Protein AF-A0A8B9Y8M2-F1 (afdb_monomer)

Foldseek 3Di:
DEAEEAADDDPVVVVCCVVVPPPYDYAEHEDLDPVRVVVCCVVCVPHHYDNDHPVPQDPVNVVVSVHDYYDYDDDPDDPDDDD

Sequence (83 aa):
INFSFHLKTYQNISFIITESCIPAQVVAAVDVNTVANEVYKYNFPHTQLLAKTIEGITLEEFDRLSFNMILMSPPCQPFTRYV

Radius of gyration: 13.67 Å; Cα contacts (8 Å, |Δi|>4): 109; chains: 1; bounding box: 27×30×40 Å

pLDDT: mean 73.35, std 12.94, range [34.81, 86.62]

InterPro domains:
  IPR001525 C-5 cytosine methyltransferase [PF00145] (24-79)
  IPR029063 S-adenosyl-L-methionine-dependent methyltransferase superfamily [G3DSA:3.40.50.150] (10-82)
  IPR029063 S-adenosyl-L-methionine-dependent methyltransferase superfamily [SSF53335] (22-81)
  IPR050750 Cytosine-specific C5-methyltransferase [PTHR46098] (17-81)

Secondary structure (DSSP, 8-state):
---EEEESS-THHHHHHHHTT----EEEEE-S-HHHHHHHHHH-TTSEEE-S-GGG--HHHHHHT--S-EEE------S----

Nearest PDB structures (foldseek):
  1g55-assembly1_A  TM=9.286E-01  e=7.578E-08  Homo sapiens
  4h0n-assembly4_D  TM=8.856E-01  e=2.045E-06  Spodoptera frugiperda
  4iq0-assembly1_C  TM=6.878E-01  e=8.550E-02  Streptococcus pneumoniae
  2p2s-assembly1_B  TM=6.910E-01  e=8.550E-02  Pectobacterium atrosepticum SCRI1043
  3u3x-assembly3_M-2  TM=6.554E-01  e=2.942E-01  Sinorhizobium meliloti 1021

Solvent-accessible surface area (backbon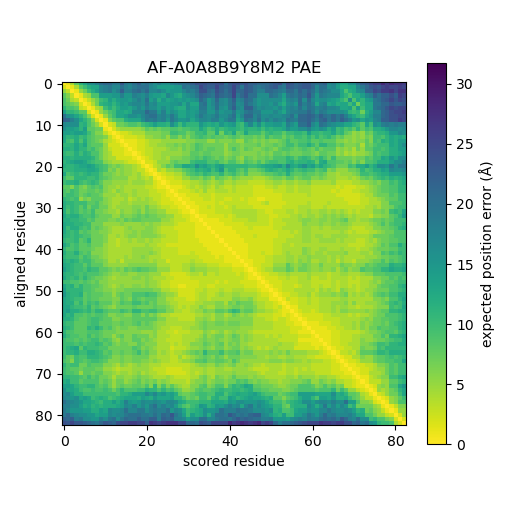e atoms only — not comparable to full-atom values): 5117 Å² total; per-residue (Å²): 100,72,34,28,35,38,41,39,74,67,72,58,60,66,48,47,46,64,75,65,73,52,68,59,43,69,58,34,37,35,40,70,50,64,69,59,49,53,58,46,38,74,77,40,72,88,46,43,74,41,81,38,55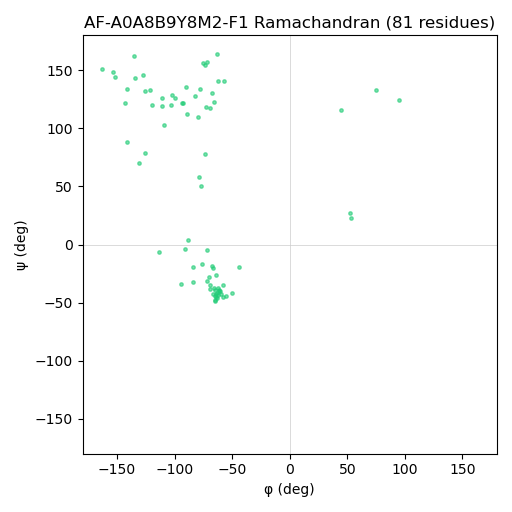,79,89,72,57,50,71,67,62,55,59,73,63,67,57,80,39,77,50,69,51,78,77,93,69,75,90,72,79,88,128

Organism: Bos mutus grunniens (NCBI:txid30521)

Structure (mmCIF, N/CA/C/O backbone):
data_AF-A0A8B9Y8M2-F1
#
_entry.id   AF-A0A8B9Y8M2-F1
#
loop_
_atom_site.group_PDB
_atom_site.id
_atom_site.type_symbol
_atom_site.label_atom_id
_atom_site.label_alt_id
_atom_site.label_comp_id
_atom_site.label_asym_id
_atom_site.label_entity_id
_atom_site.label_seq_id
_atom_site.pdbx_PDB_ins_code
_atom_site.Cartn_x
_atom_site.Cartn_y
_atom_site.Cartn_z
_atom_site.occupancy
_atom_site.B_iso_or_equiv
_atom_site.auth_seq_id
_atom_site.auth_comp_id
_atom_site.auth_asym_id
_atom_site.auth_atom_id
_atom_site.pdbx_PDB_model_num
ATOM 1 N N . ILE A 1 1 ? -1.323 -17.665 -7.156 1.00 34.81 1 ILE A N 1
ATOM 2 C CA . ILE A 1 1 ? -1.863 -17.315 -5.823 1.00 34.81 1 ILE A CA 1
ATOM 3 C C . ILE A 1 1 ? -1.853 -15.801 -5.823 1.00 34.81 1 ILE A C 1
ATOM 5 O O . ILE A 1 1 ? -0.778 -15.232 -5.784 1.00 34.81 1 ILE A O 1
ATOM 9 N N . ASN A 1 2 ? -2.992 -15.151 -6.065 1.00 36.84 2 ASN A N 1
ATOM 10 C CA . ASN A 1 2 ? -3.004 -13.687 -6.192 1.00 36.84 2 ASN A CA 1
ATOM 11 C C . ASN A 1 2 ? -2.573 -13.041 -4.873 1.00 36.84 2 ASN A C 1
ATOM 13 O O . ASN A 1 2 ? -2.642 -13.716 -3.865 1.00 36.84 2 ASN A O 1
ATOM 17 N N . PHE A 1 3 ? -2.219 -11.760 -4.879 1.00 50.47 3 PHE A N 1
ATOM 18 C CA . PHE A 1 3 ? -2.150 -10.879 -3.708 1.00 50.47 3 PHE A CA 1
ATOM 19 C C . PHE A 1 3 ? -0.814 -10.686 -2.978 1.00 50.47 3 PHE A C 1
ATOM 21 O O . PHE A 1 3 ? -0.210 -11.590 -2.414 1.00 50.47 3 PHE A O 1
ATOM 28 N N . SER A 1 4 ? -0.450 -9.408 -2.890 1.00 41.72 4 SER A N 1
ATOM 29 C CA . SER A 1 4 ? 0.459 -8.840 -1.908 1.00 41.72 4 SER A CA 1
ATOM 30 C C . SER A 1 4 ? -0.047 -7.448 -1.524 1.00 41.72 4 SER A C 1
ATOM 32 O O . SER A 1 4 ? -0.199 -6.576 -2.385 1.00 41.72 4 SER A O 1
ATOM 34 N N . PHE A 1 5 ? -0.310 -7.241 -0.236 1.00 45.47 5 PHE A N 1
ATOM 35 C CA . PHE A 1 5 ? -0.531 -5.933 0.376 1.00 45.47 5 PHE A CA 1
ATOM 36 C C . PHE A 1 5 ? 0.803 -5.429 0.929 1.00 45.47 5 PHE A C 1
ATOM 38 O O . PHE A 1 5 ? 1.457 -6.123 1.707 1.00 45.47 5 PHE A O 1
ATOM 45 N N . HIS A 1 6 ? 1.246 -4.267 0.458 1.00 50.19 6 HIS A N 1
ATOM 46 C CA . HIS A 1 6 ? 2.562 -3.700 0.736 1.00 50.19 6 HIS A CA 1
ATOM 47 C C . HIS A 1 6 ? 2.456 -2.611 1.791 1.00 50.19 6 HIS A C 1
ATOM 49 O O . HIS A 1 6 ? 1.682 -1.671 1.630 1.00 50.19 6 HIS A O 1
ATOM 55 N N . LEU A 1 7 ? 3.267 -2.693 2.837 1.00 48.09 7 LEU A N 1
ATOM 56 C CA . LEU A 1 7 ? 3.117 -1.804 3.975 1.00 48.09 7 LEU A CA 1
ATOM 57 C C . LEU A 1 7 ? 4.498 -1.396 4.497 1.00 48.09 7 LEU A C 1
ATOM 59 O O . LEU A 1 7 ? 5.030 -2.087 5.358 1.00 48.09 7 LEU A O 1
ATOM 63 N N . LYS A 1 8 ? 5.061 -0.306 3.930 1.00 43.78 8 LYS A N 1
ATOM 64 C CA . LYS A 1 8 ? 6.373 0.330 4.234 1.00 43.78 8 LYS A CA 1
ATOM 65 C C . LYS A 1 8 ? 7.529 -0.668 4.392 1.00 43.78 8 LYS A C 1
ATOM 67 O O . LYS A 1 8 ? 7.543 -1.429 5.336 1.00 43.78 8 LYS A O 1
ATOM 72 N N . THR A 1 9 ? 8.586 -0.741 3.595 1.00 40.28 9 THR A N 1
ATOM 73 C CA . THR A 1 9 ? 9.424 0.293 3.004 1.00 40.28 9 THR A CA 1
ATOM 74 C C . THR A 1 9 ? 10.213 -0.337 1.852 1.00 40.28 9 THR A C 1
ATOM 76 O O . THR A 1 9 ? 10.557 -1.518 1.879 1.00 40.28 9 THR A O 1
ATOM 79 N N . TYR A 1 10 ? 10.532 0.503 0.871 1.00 50.16 10 TYR A N 1
ATOM 80 C CA . TYR A 1 10 ? 11.417 0.257 -0.264 1.00 50.16 10 TYR A CA 1
ATOM 81 C C . TYR A 1 10 ? 10.852 -0.633 -1.374 1.00 50.16 10 TYR A C 1
ATOM 83 O O . TYR A 1 10 ? 10.338 -1.730 -1.169 1.00 50.16 10 TYR A O 1
ATOM 91 N N . GLN A 1 11 ? 11.040 -0.144 -2.599 1.00 52.53 11 GLN A N 1
ATOM 92 C CA . GLN A 1 11 ? 10.780 -0.821 -3.872 1.00 52.53 11 GLN A CA 1
ATOM 93 C C . GLN A 1 11 ? 11.272 -2.279 -3.924 1.00 52.53 11 GLN A C 1
ATOM 95 O O . GLN A 1 11 ? 10.782 -3.065 -4.729 1.00 52.53 11 GLN A O 1
ATOM 100 N N . ASN A 1 12 ? 12.194 -2.643 -3.029 1.00 61.84 12 ASN A N 1
ATOM 101 C CA . ASN A 1 12 ? 12.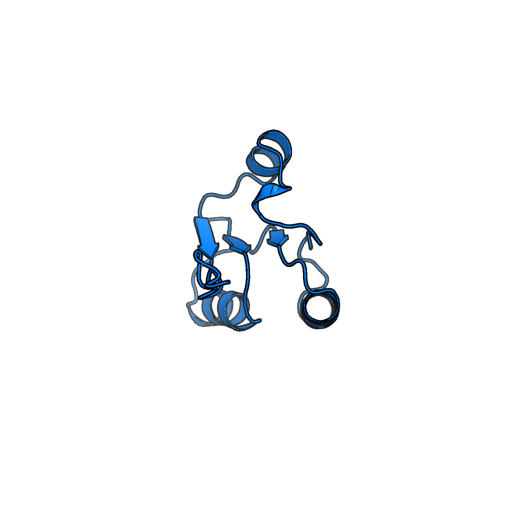740 -3.975 -2.840 1.00 61.84 12 ASN A CA 1
ATOM 102 C C . ASN A 1 12 ? 11.685 -5.073 -2.716 1.00 61.84 12 ASN A C 1
ATOM 104 O O . ASN A 1 12 ? 11.882 -6.110 -3.318 1.00 61.84 12 ASN A O 1
ATOM 108 N N . ILE A 1 13 ? 10.572 -4.900 -1.994 1.00 66.25 13 ILE A N 1
ATOM 109 C CA . ILE A 1 13 ? 9.612 -6.016 -1.850 1.00 66.25 13 ILE A CA 1
ATOM 110 C C . ILE A 1 13 ? 8.900 -6.304 -3.190 1.00 66.25 13 ILE A C 1
ATOM 112 O O . ILE A 1 13 ? 8.742 -7.464 -3.560 1.00 66.25 13 ILE A O 1
ATOM 116 N N . SER A 1 14 ? 8.562 -5.277 -3.980 1.00 67.19 14 SER A N 1
ATOM 117 C CA . SER A 1 14 ? 7.978 -5.474 -5.318 1.00 67.19 14 SER A CA 1
ATOM 118 C C . SER A 1 14 ? 9.001 -6.064 -6.291 1.00 67.19 14 SER A C 1
ATOM 120 O O . SER A 1 14 ? 8.663 -6.907 -7.121 1.00 67.19 14 SER A O 1
ATOM 122 N N . PHE A 1 15 ? 10.267 -5.674 -6.135 1.00 69.94 15 PHE A N 1
ATOM 123 C CA . PHE A 1 15 ? 11.385 -6.261 -6.863 1.00 69.94 15 PHE A CA 1
ATOM 124 C C . PHE A 1 15 ? 11.597 -7.738 -6.489 1.00 69.94 15 PHE A C 1
ATOM 126 O O . PHE A 1 15 ? 11.629 -8.586 -7.369 1.00 69.94 15 PHE A O 1
ATOM 133 N N . ILE A 1 16 ? 11.619 -8.078 -5.197 1.00 70.25 16 ILE A N 1
ATOM 134 C CA . ILE A 1 16 ? 11.767 -9.448 -4.687 1.00 70.25 16 ILE A CA 1
ATOM 135 C C . ILE A 1 16 ? 10.651 -10.340 -5.223 1.00 70.25 16 ILE A C 1
ATOM 137 O O . ILE A 1 16 ? 10.943 -11.437 -5.679 1.00 70.25 16 ILE A O 1
ATOM 141 N N . ILE A 1 17 ? 9.391 -9.893 -5.209 1.00 72.44 17 ILE A N 1
ATOM 142 C CA . ILE A 1 17 ? 8.277 -10.686 -5.755 1.00 72.44 17 ILE A CA 1
ATOM 143 C C . ILE A 1 17 ? 8.501 -10.992 -7.241 1.00 72.44 17 ILE A C 1
ATOM 145 O O . ILE A 1 17 ? 8.302 -12.129 -7.666 1.00 72.44 17 ILE A O 1
ATOM 149 N N . THR A 1 18 ? 8.957 -9.996 -8.003 1.00 71.69 18 THR A N 1
ATOM 150 C CA . THR A 1 18 ? 9.257 -10.139 -9.435 1.00 71.69 18 THR A CA 1
ATOM 151 C C . THR A 1 18 ? 10.406 -11.127 -9.666 1.00 71.69 18 THR A C 1
ATOM 153 O O . THR A 1 18 ? 10.284 -12.026 -10.494 1.00 71.69 18 THR A O 1
ATOM 156 N N . GLU A 1 19 ? 11.485 -11.024 -8.887 1.00 76.50 19 GLU A N 1
ATOM 157 C CA . GLU A 1 19 ? 12.665 -11.897 -8.982 1.00 76.50 19 GLU A CA 1
ATOM 158 C C . GLU A 1 19 ? 12.404 -13.326 -8.479 1.00 76.50 19 GLU A C 1
ATOM 160 O O . GLU A 1 19 ? 12.973 -14.291 -8.986 1.00 76.50 19 GLU A O 1
ATOM 165 N N . SER A 1 20 ? 11.512 -13.499 -7.501 1.00 74.62 20 SER A N 1
ATOM 166 C CA . SER A 1 20 ? 11.252 -14.798 -6.861 1.00 74.62 20 SER A CA 1
ATOM 167 C C . SER A 1 20 ? 10.492 -15.783 -7.758 1.00 74.62 20 SER A C 1
ATOM 169 O O . SER A 1 20 ? 10.257 -16.916 -7.339 1.00 74.62 20 SER A O 1
ATOM 171 N N . CYS A 1 21 ? 10.065 -15.373 -8.961 1.00 72.56 21 CYS A N 1
ATOM 172 C CA . CYS A 1 21 ? 9.214 -16.160 -9.868 1.00 72.56 21 CYS A CA 1
ATOM 173 C C . CYS A 1 21 ? 7.922 -16.682 -9.208 1.00 72.56 21 CYS A C 1
ATOM 175 O O . CYS A 1 21 ? 7.322 -17.661 -9.660 1.00 72.56 21 CYS A O 1
ATOM 177 N N . ILE A 1 22 ? 7.472 -16.032 -8.132 1.00 73.19 22 ILE A N 1
ATOM 178 C CA . ILE A 1 22 ? 6.219 -16.368 -7.465 1.00 73.19 22 ILE A CA 1
ATOM 179 C C . ILE A 1 22 ? 5.101 -15.674 -8.249 1.00 73.19 22 ILE A C 1
ATOM 181 O O . ILE A 1 22 ? 5.178 -14.463 -8.457 1.00 73.19 22 ILE A O 1
ATOM 185 N N . PRO A 1 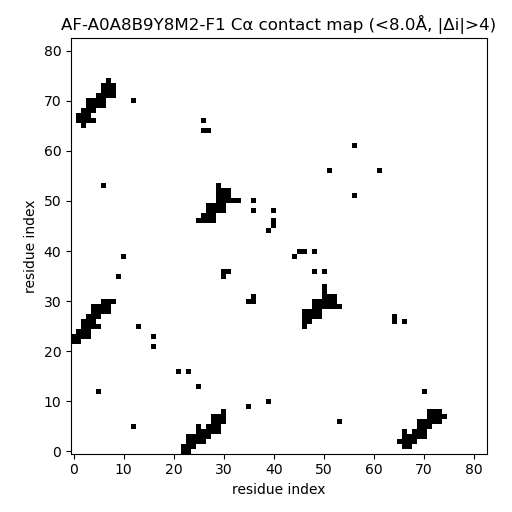23 ? 4.042 -16.390 -8.669 1.00 71.25 23 PRO A N 1
ATOM 186 C CA . PRO A 1 23 ? 2.903 -15.783 -9.345 1.00 71.25 23 PRO A CA 1
ATOM 187 C C . PRO A 1 23 ? 2.062 -15.005 -8.327 1.00 71.25 23 PRO A C 1
ATOM 189 O O . PRO A 1 23 ? 1.029 -15.506 -7.871 1.00 71.25 23 PRO A O 1
ATOM 192 N N . ALA A 1 24 ? 2.542 -13.817 -7.960 1.00 71.81 24 ALA A N 1
ATOM 193 C CA . ALA A 1 24 ? 1.944 -12.886 -7.016 1.00 71.81 24 ALA A CA 1
ATOM 194 C C . ALA A 1 24 ? 1.825 -11.492 -7.646 1.00 71.81 24 ALA A C 1
ATOM 196 O O . ALA A 1 24 ? 2.662 -11.063 -8.438 1.00 71.81 24 ALA A O 1
ATOM 197 N N . GLN A 1 25 ? 0.763 -10.781 -7.279 1.00 75.50 25 GLN A N 1
ATOM 198 C CA . GLN A 1 25 ? 0.457 -9.442 -7.772 1.00 75.50 25 GLN A CA 1
ATOM 199 C C . GLN A 1 25 ? 0.284 -8.504 -6.586 1.00 75.50 25 GLN A C 1
ATOM 201 O O . GLN A 1 25 ? -0.463 -8.810 -5.654 1.00 75.50 25 GLN A O 1
ATOM 206 N N . VAL A 1 26 ? 0.931 -7.343 -6.643 1.00 78.50 26 VAL A N 1
ATOM 207 C CA . VAL A 1 26 ? 0.726 -6.285 -5.653 1.00 78.50 26 VAL A CA 1
ATOM 208 C C . VAL A 1 26 ? -0.638 -5.642 -5.897 1.00 78.50 26 VAL A C 1
ATOM 210 O O . VAL A 1 26 ? -0.877 -5.093 -6.971 1.00 78.50 26 VAL A O 1
ATOM 213 N N . VAL A 1 27 ? -1.538 -5.730 -4.915 1.00 82.00 27 VAL A N 1
ATOM 214 C CA . VAL A 1 27 ? -2.904 -5.183 -5.036 1.00 82.00 27 VAL A CA 1
ATOM 215 C C . VAL A 1 27 ? -3.030 -3.786 -4.461 1.00 82.00 27 VAL A C 1
ATOM 217 O O . VAL A 1 27 ? -3.758 -2.967 -5.009 1.00 82.00 27 VAL A O 1
ATOM 220 N N . ALA A 1 28 ? -2.285 -3.492 -3.400 1.00 82.38 28 ALA A N 1
ATOM 221 C CA . ALA A 1 28 ? -2.167 -2.147 -2.875 1.00 82.38 28 ALA A CA 1
ATOM 222 C C . ALA A 1 28 ? -0.838 -1.965 -2.146 1.00 82.38 28 ALA A C 1
ATOM 224 O O . ALA A 1 28 ? -0.307 -2.901 -1.542 1.00 82.38 28 ALA A O 1
ATOM 225 N N . ALA A 1 29 ? -0.327 -0.741 -2.202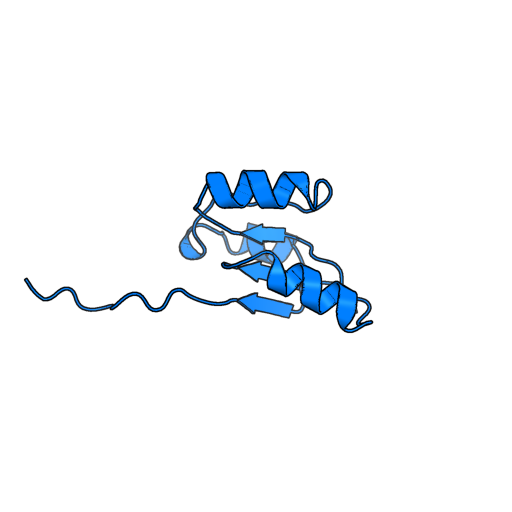 1.00 83.06 29 ALA A N 1
ATOM 226 C CA . ALA A 1 29 ? 0.850 -0.287 -1.485 1.00 83.06 29 ALA A CA 1
ATOM 227 C C . ALA A 1 29 ? 0.475 0.890 -0.579 1.00 83.06 29 ALA A C 1
ATOM 229 O O . ALA A 1 29 ? -0.206 1.819 -1.009 1.00 83.06 29 ALA A O 1
ATOM 230 N N . VAL A 1 30 ? 0.910 0.839 0.677 1.00 82.69 30 VAL A N 1
ATOM 231 C CA . VAL A 1 30 ? 0.581 1.807 1.726 1.00 82.69 30 VAL A CA 1
ATOM 232 C C . VAL A 1 30 ? 1.858 2.466 2.228 1.00 82.69 30 VAL A C 1
ATOM 234 O O . VAL A 1 30 ? 2.743 1.796 2.774 1.00 82.69 30 VAL A O 1
ATOM 237 N N . ASP A 1 31 ? 1.933 3.788 2.093 1.00 82.56 31 ASP A N 1
ATOM 238 C CA . ASP A 1 31 ? 2.981 4.603 2.702 1.00 82.56 31 ASP A CA 1
ATOM 239 C C . ASP A 1 31 ? 2.470 6.026 2.970 1.00 82.56 31 ASP A C 1
ATOM 241 O O . ASP A 1 31 ? 1.719 6.604 2.187 1.00 82.56 31 ASP A O 1
ATOM 245 N N . VAL A 1 32 ? 2.914 6.621 4.076 1.00 82.62 32 VAL A N 1
ATOM 246 C CA . VAL A 1 32 ? 2.618 8.021 4.425 1.00 82.62 32 VAL A CA 1
ATOM 247 C C . VAL A 1 32 ? 3.582 8.996 3.748 1.00 82.62 32 VAL A C 1
ATOM 249 O O . VAL A 1 32 ? 3.311 10.191 3.690 1.00 82.62 32 VAL A O 1
ATOM 252 N N . ASN A 1 33 ? 4.741 8.514 3.294 1.00 83.00 33 ASN A N 1
ATOM 253 C CA . ASN A 1 33 ? 5.770 9.335 2.683 1.00 83.00 33 ASN A CA 1
ATOM 254 C C . ASN A 1 33 ? 5.400 9.622 1.224 1.00 83.00 33 ASN A C 1
ATOM 256 O O . ASN A 1 33 ? 5.465 8.751 0.358 1.00 83.00 33 ASN A O 1
ATOM 260 N N . THR A 1 34 ? 5.046 10.874 0.947 1.00 83.19 34 THR A N 1
ATOM 261 C CA . THR A 1 34 ? 4.664 11.342 -0.390 1.00 83.19 34 THR A CA 1
ATOM 262 C C . THR A 1 34 ? 5.792 11.204 -1.409 1.00 83.19 34 THR A C 1
ATOM 264 O O . THR A 1 34 ? 5.532 10.802 -2.538 1.00 83.19 34 THR A O 1
ATOM 267 N N . VAL A 1 35 ? 7.047 11.442 -1.015 1.00 85.06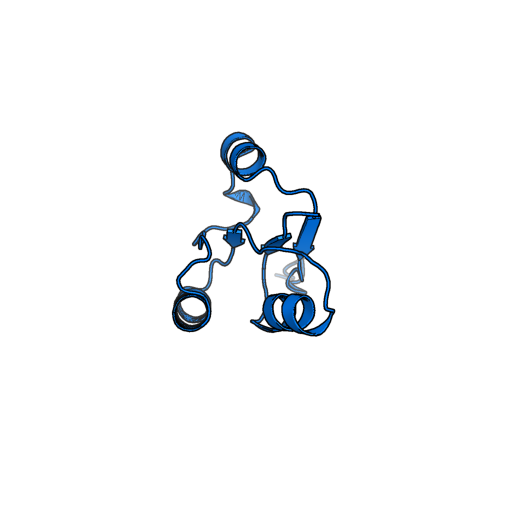 35 VAL A N 1
ATOM 268 C CA . VAL A 1 35 ? 8.213 11.271 -1.899 1.00 85.06 35 VAL A CA 1
ATOM 269 C C . VAL A 1 35 ? 8.370 9.805 -2.303 1.00 85.06 35 VAL A C 1
ATOM 271 O O . VAL A 1 35 ? 8.594 9.505 -3.473 1.00 85.06 35 VAL A O 1
ATOM 274 N N . ALA A 1 36 ? 8.202 8.880 -1.354 1.00 80.38 36 ALA A N 1
ATOM 275 C CA . ALA A 1 36 ? 8.253 7.449 -1.644 1.00 80.38 36 ALA A CA 1
ATOM 276 C C . ALA A 1 36 ? 7.106 7.016 -2.571 1.00 80.38 36 ALA A C 1
ATOM 278 O O . ALA A 1 36 ? 7.332 6.231 -3.491 1.00 80.38 36 ALA A O 1
ATOM 279 N N . ASN A 1 37 ? 5.905 7.566 -2.371 1.00 83.69 37 ASN A N 1
ATOM 280 C CA . ASN A 1 37 ? 4.744 7.285 -3.215 1.00 83.69 37 ASN A CA 1
ATOM 281 C C . ASN A 1 37 ? 4.954 7.738 -4.665 1.00 83.69 37 ASN A C 1
ATOM 283 O O . ASN A 1 37 ? 4.622 6.981 -5.574 1.00 83.69 37 ASN A O 1
ATOM 287 N N . GLU A 1 38 ? 5.539 8.915 -4.902 1.00 86.00 38 GLU A N 1
ATOM 288 C CA . GLU A 1 38 ? 5.847 9.390 -6.261 1.00 86.00 38 GLU A CA 1
ATOM 289 C C . GLU A 1 38 ? 6.856 8.477 -6.971 1.00 86.00 38 GLU A C 1
ATOM 291 O O . GLU A 1 38 ? 6.627 8.048 -8.104 1.00 86.00 38 GLU A O 1
ATOM 296 N N . VAL A 1 39 ? 7.939 8.098 -6.282 1.00 85.81 39 VAL A N 1
ATOM 297 C CA . VAL A 1 39 ? 8.933 7.158 -6.827 1.00 85.81 39 VAL A CA 1
ATOM 298 C C . VAL A 1 39 ? 8.292 5.799 -7.109 1.00 85.81 39 VAL A C 1
ATOM 300 O O . VAL A 1 39 ? 8.517 5.212 -8.168 1.00 85.81 39 VAL A O 1
ATOM 303 N N . TYR A 1 40 ? 7.464 5.292 -6.197 1.00 83.69 40 TYR A N 1
ATOM 304 C CA . TYR A 1 40 ? 6.793 4.010 -6.382 1.00 83.69 40 TYR A CA 1
ATOM 305 C C . TYR A 1 40 ? 5.813 4.052 -7.558 1.00 83.69 40 TYR A C 1
ATOM 307 O O . TYR A 1 40 ? 5.837 3.154 -8.394 1.00 83.69 40 TYR A O 1
ATOM 315 N N . LYS A 1 41 ? 5.010 5.114 -7.676 1.00 84.81 41 LYS A N 1
ATOM 316 C CA . LYS A 1 41 ? 4.052 5.315 -8.772 1.00 84.81 41 LYS A CA 1
ATOM 317 C C . LYS A 1 41 ? 4.734 5.398 -10.131 1.00 84.81 41 LYS A C 1
ATOM 319 O O . LYS A 1 41 ? 4.211 4.860 -11.101 1.00 84.81 41 LYS A O 1
ATOM 324 N N . TYR A 1 42 ? 5.895 6.050 -10.200 1.00 85.62 42 TYR A N 1
ATOM 325 C CA . TYR A 1 42 ? 6.686 6.124 -11.426 1.00 85.62 42 TYR A CA 1
ATOM 326 C C . TYR A 1 42 ? 7.121 4.733 -11.914 1.00 85.62 42 TYR A C 1
ATOM 328 O O . TYR A 1 42 ? 7.066 4.453 -13.107 1.00 85.62 42 TYR A O 1
ATOM 336 N N . ASN A 1 43 ? 7.508 3.845 -10.992 1.00 83.38 43 ASN A N 1
ATOM 337 C CA . ASN A 1 43 ? 7.958 2.490 -11.324 1.00 83.38 43 ASN A CA 1
ATOM 338 C C . ASN A 1 43 ? 6.799 1.491 -11.495 1.00 83.38 43 ASN A C 1
ATOM 340 O O . ASN A 1 43 ? 6.889 0.572 -12.303 1.00 83.38 43 ASN A O 1
ATOM 344 N N . PHE A 1 44 ? 5.705 1.674 -10.752 1.00 83.56 44 PHE A N 1
ATOM 345 C CA . PHE A 1 44 ? 4.544 0.785 -10.718 1.00 83.56 44 PHE A CA 1
ATOM 346 C C . PHE A 1 44 ? 3.237 1.583 -10.885 1.00 83.56 44 PHE A C 1
ATOM 348 O O . PHE A 1 44 ? 2.448 1.697 -9.942 1.00 83.56 44 PHE A O 1
ATOM 355 N N . PRO A 1 45 ? 2.963 2.132 -12.085 1.00 83.19 45 PRO A N 1
ATOM 356 C CA . PRO A 1 45 ? 1.813 3.012 -12.312 1.00 83.19 45 PRO A CA 1
ATOM 357 C C . PRO A 1 45 ? 0.458 2.298 -12.197 1.00 83.19 45 PRO A C 1
ATOM 359 O O . PRO A 1 45 ? -0.568 2.949 -12.017 1.00 83.19 45 PRO A O 1
ATOM 362 N N . HIS A 1 46 ? 0.447 0.967 -12.298 1.00 82.06 46 HIS A N 1
ATOM 363 C CA . HIS A 1 46 ? -0.759 0.139 -12.233 1.00 82.06 46 HIS A CA 1
ATOM 364 C C . HIS A 1 46 ? -1.106 -0.342 -10.815 1.00 82.06 46 HIS A C 1
ATOM 366 O O . HIS A 1 46 ? -2.142 -0.978 -10.630 1.00 82.06 46 HIS A O 1
ATOM 372 N N . THR A 1 47 ? -0.267 -0.049 -9.818 1.00 82.19 47 THR A N 1
ATOM 373 C CA . THR A 1 47 ? -0.496 -0.463 -8.429 1.00 82.19 47 THR A CA 1
ATOM 374 C C . THR A 1 47 ? -1.297 0.596 -7.678 1.00 82.19 47 THR A C 1
ATOM 376 O O . THR A 1 47 ? -0.995 1.788 -7.745 1.00 82.19 47 THR A O 1
ATOM 379 N N . GLN A 1 48 ? -2.303 0.170 -6.913 1.00 84.25 48 GLN A N 1
ATOM 380 C CA . GLN A 1 48 ? -3.079 1.077 -6.073 1.00 84.25 48 GLN A CA 1
ATOM 381 C C . GLN A 1 48 ? -2.221 1.596 -4.910 1.00 84.25 48 GLN A C 1
ATOM 383 O O . GLN A 1 48 ? -1.789 0.827 -4.055 1.00 84.25 48 GLN A O 1
ATOM 388 N N . LEU A 1 49 ? -1.988 2.908 -4.861 1.00 84.88 49 LEU A N 1
ATOM 389 C CA . LEU A 1 49 ? -1.246 3.562 -3.783 1.00 84.88 49 LEU A CA 1
ATOM 390 C C . LEU A 1 49 ? -2.197 4.211 -2.778 1.00 84.88 49 LEU A C 1
ATOM 392 O O . LEU A 1 49 ? -3.042 5.030 -3.139 1.00 84.88 49 LEU A O 1
ATOM 396 N N . LEU A 1 50 ? -2.027 3.864 -1.508 1.00 84.00 50 LEU A N 1
ATOM 397 C CA . LEU A 1 50 ? -2.770 4.406 -0.380 1.00 84.00 50 LEU A CA 1
ATOM 398 C C . LEU A 1 50 ? -1.830 5.291 0.444 1.00 84.00 50 LEU A C 1
ATOM 400 O O . LEU A 1 50 ? -1.005 4.807 1.219 1.00 84.00 50 LEU A O 1
ATOM 404 N N . ALA A 1 51 ? -1.979 6.607 0.285 1.00 84.62 51 ALA A N 1
ATOM 405 C CA . ALA A 1 51 ? -1.222 7.612 1.028 1.00 84.62 51 ALA A CA 1
ATOM 406 C C . ALA A 1 51 ? -1.776 7.805 2.455 1.00 84.62 51 ALA A C 1
ATOM 408 O O . ALA A 1 51 ? -2.233 8.887 2.821 1.00 84.62 51 ALA A O 1
ATOM 409 N N . LYS A 1 52 ? -1.812 6.728 3.243 1.00 82.06 52 LYS A N 1
ATOM 410 C CA . LYS A 1 52 ? -2.395 6.678 4.591 1.00 82.06 52 LYS A CA 1
ATOM 411 C C . LYS A 1 52 ? -1.472 5.927 5.552 1.00 82.06 52 LYS A C 1
ATOM 413 O O . LYS A 1 52 ? -0.583 5.186 5.137 1.00 82.06 52 LYS A O 1
ATOM 418 N N . THR A 1 53 ? -1.677 6.118 6.854 1.00 79.81 53 THR A N 1
ATOM 419 C CA . THR A 1 53 ? -1.105 5.226 7.870 1.00 79.81 53 THR A CA 1
ATOM 420 C C . THR A 1 53 ? -1.825 3.882 7.840 1.00 79.81 53 THR A C 1
ATOM 422 O O . THR A 1 53 ? -2.979 3.792 7.433 1.00 79.81 53 THR A O 1
ATOM 425 N N . ILE A 1 54 ? -1.149 2.849 8.335 1.00 77.50 54 ILE A N 1
ATOM 426 C CA . ILE A 1 54 ? -1.700 1.499 8.516 1.00 77.50 54 ILE A CA 1
ATOM 427 C C . ILE A 1 54 ? -2.964 1.552 9.379 1.00 77.50 54 ILE A C 1
ATOM 429 O O . ILE A 1 54 ? -3.982 0.963 9.047 1.00 77.50 54 ILE A O 1
ATOM 433 N N . GLU A 1 55 ? -2.893 2.320 10.464 1.00 79.38 55 GLU A N 1
ATOM 434 C CA . GLU A 1 55 ? -3.982 2.536 11.419 1.00 79.38 55 GLU A CA 1
ATOM 435 C C . GLU A 1 55 ? -5.168 3.298 10.808 1.00 79.38 55 GLU A C 1
ATOM 437 O O . GLU A 1 55 ? -6.273 3.252 11.338 1.00 79.38 55 GLU A O 1
ATOM 442 N N . GLY A 1 56 ? -4.950 4.012 9.699 1.00 81.38 56 GLY A N 1
ATOM 443 C CA . GLY A 1 56 ? -5.975 4.778 8.992 1.00 81.38 56 GLY A CA 1
ATOM 444 C C . GLY A 1 56 ? -6.744 3.984 7.933 1.00 81.38 56 GLY A C 1
ATOM 445 O O . GLY A 1 56 ? -7.548 4.581 7.212 1.00 81.38 56 GLY A O 1
ATOM 446 N N . ILE A 1 57 ? -6.475 2.682 7.797 1.00 82.88 57 ILE A N 1
ATOM 447 C CA . ILE A 1 57 ? -7.166 1.786 6.863 1.00 82.88 57 ILE A CA 1
ATOM 448 C C . ILE A 1 57 ? -8.325 1.125 7.597 1.00 82.88 57 ILE A C 1
ATOM 450 O O . ILE A 1 57 ? -8.129 0.477 8.626 1.00 82.88 57 ILE A O 1
ATOM 454 N N . THR A 1 58 ? -9.541 1.302 7.085 1.00 86.62 58 THR A N 1
ATOM 455 C CA . THR A 1 58 ? -10.721 0.679 7.695 1.00 86.62 58 THR A CA 1
ATOM 456 C C . THR A 1 58 ? -10.765 -0.814 7.379 1.00 86.62 58 THR A C 1
ATOM 458 O O . THR A 1 58 ? -10.233 -1.263 6.365 1.00 86.62 58 THR A O 1
ATOM 461 N N . LEU A 1 59 ? -11.447 -1.598 8.219 1.00 83.62 59 LEU A N 1
ATOM 462 C CA . LEU A 1 59 ? -11.663 -3.026 7.951 1.00 83.62 59 LEU A CA 1
ATOM 463 C C . LEU A 1 59 ? -12.380 -3.256 6.612 1.00 83.62 59 LEU A C 1
ATOM 465 O O . LEU A 1 59 ? -12.046 -4.182 5.888 1.00 83.62 59 LEU A O 1
ATOM 469 N N . GLU A 1 60 ? -13.300 -2.367 6.237 1.00 86.62 60 GLU A N 1
ATOM 470 C CA . GLU A 1 60 ? -13.989 -2.442 4.948 1.00 86.62 60 GLU A CA 1
ATOM 471 C C . GLU A 1 60 ? -13.038 -2.190 3.765 1.00 86.62 60 GLU A C 1
ATOM 473 O O . GLU A 1 60 ? -13.087 -2.906 2.767 1.00 86.62 60 GLU A O 1
ATOM 478 N N . GLU A 1 61 ? -12.137 -1.204 3.864 1.00 83.19 61 GLU A N 1
ATOM 479 C CA . GLU A 1 61 ? -11.087 -0.985 2.858 1.00 83.19 61 GLU A CA 1
ATOM 480 C C . GLU A 1 61 ? -10.159 -2.206 2.764 1.00 83.19 61 GLU A C 1
ATOM 482 O O . GLU A 1 61 ? -9.782 -2.611 1.666 1.00 83.19 61 GLU A O 1
ATOM 487 N N . PHE A 1 62 ? -9.832 -2.811 3.905 1.00 80.50 62 PHE A N 1
ATOM 488 C CA . PHE A 1 62 ? -8.970 -3.984 4.014 1.00 80.50 62 PHE A CA 1
ATOM 489 C C . PHE A 1 62 ? -9.590 -5.222 3.344 1.00 80.50 62 PHE A C 1
ATOM 491 O O . PHE A 1 62 ? -8.949 -5.843 2.495 1.00 80.50 62 PHE A O 1
ATOM 498 N N . ASP A 1 63 ? -10.859 -5.523 3.632 1.00 84.19 63 ASP A N 1
ATOM 499 C CA . ASP A 1 63 ? -11.587 -6.661 3.054 1.00 84.19 63 ASP A CA 1
ATOM 500 C C . ASP A 1 63 ? -11.799 -6.501 1.540 1.00 84.19 63 ASP A C 1
ATOM 502 O O . ASP A 1 63 ? -11.669 -7.458 0.766 1.00 84.19 63 ASP A O 1
ATOM 50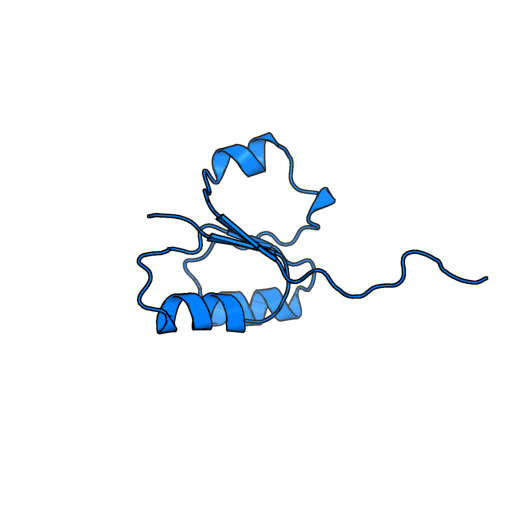6 N N . ARG A 1 64 ? -12.050 -5.269 1.078 1.00 84.94 64 ARG A N 1
ATOM 507 C CA . ARG A 1 64 ? -12.220 -4.961 -0.352 1.00 84.94 64 ARG A CA 1
ATOM 508 C C . ARG A 1 64 ? -10.967 -5.206 -1.186 1.00 84.94 64 ARG A C 1
ATOM 510 O O . ARG A 1 64 ? -11.088 -5.452 -2.384 1.00 84.94 64 ARG A O 1
ATOM 517 N N . LEU A 1 65 ? -9.782 -5.138 -0.583 1.00 78.50 65 LEU A N 1
ATOM 518 C CA . LEU A 1 65 ? -8.523 -5.438 -1.268 1.00 78.50 65 LEU A CA 1
ATOM 519 C C . LEU A 1 65 ? -8.310 -6.947 -1.463 1.00 78.50 65 LEU A C 1
ATOM 521 O O . LEU A 1 65 ? -7.485 -7.333 -2.292 1.00 78.50 65 LEU A O 1
ATOM 525 N N . SER A 1 66 ? -9.058 -7.785 -0.730 1.00 79.50 66 SER A N 1
ATOM 526 C CA . SER A 1 66 ? -9.116 -9.248 -0.868 1.00 79.50 66 SER A CA 1
ATOM 527 C C . SER A 1 66 ? -7.756 -9.961 -0.847 1.00 79.50 66 SER A C 1
ATOM 529 O O . SER A 1 66 ? -7.619 -11.039 -1.421 1.00 79.50 66 SER A O 1
ATOM 531 N N . PHE A 1 67 ? -6.735 -9.398 -0.192 1.00 77.44 67 PHE A N 1
ATOM 532 C CA . PHE A 1 67 ? -5.402 -9.998 -0.184 1.00 77.44 67 PHE A CA 1
ATOM 533 C C . PHE A 1 67 ? -5.290 -11.250 0.685 1.00 77.44 67 PHE A C 1
ATOM 535 O O . PHE A 1 67 ? -6.009 -11.425 1.661 1.00 77.44 67 PHE A O 1
ATOM 542 N N . ASN A 1 68 ? -4.335 -12.117 0.346 1.00 73.69 68 ASN A N 1
ATOM 543 C CA . ASN A 1 68 ? -4.002 -13.310 1.131 1.00 73.69 68 ASN A CA 1
ATOM 544 C C . ASN A 1 68 ? -2.605 -13.255 1.766 1.00 73.69 68 ASN A C 1
ATOM 546 O O . ASN A 1 68 ? -2.264 -14.125 2.564 1.00 73.69 68 ASN A O 1
ATOM 550 N N . MET A 1 69 ? -1.811 -12.232 1.442 1.00 72.88 69 MET A N 1
ATOM 551 C CA . MET A 1 69 ? -0.495 -12.012 2.020 1.00 72.88 69 MET A CA 1
ATOM 552 C C . MET A 1 69 ? -0.264 -10.523 2.259 1.00 72.88 69 MET A C 1
ATOM 554 O O . MET A 1 69 ? -0.514 -9.688 1.385 1.00 72.88 69 MET A O 1
ATOM 558 N N . ILE A 1 70 ? 0.247 -10.211 3.449 1.00 77.50 70 ILE A N 1
ATOM 559 C CA . ILE A 1 70 ? 0.721 -8.879 3.814 1.00 77.50 70 ILE A CA 1
ATOM 560 C C . ILE A 1 70 ? 2.234 -8.948 3.958 1.00 77.50 70 ILE A C 1
ATOM 562 O O . ILE A 1 70 ? 2.753 -9.752 4.732 1.00 77.50 70 ILE A O 1
ATOM 566 N N . LEU A 1 71 ? 2.930 -8.076 3.239 1.00 74.06 71 LEU A N 1
ATOM 567 C CA . LEU A 1 71 ? 4.364 -7.873 3.371 1.00 74.06 71 LEU A CA 1
ATOM 568 C C . LEU A 1 71 ? 4.596 -6.496 3.981 1.00 7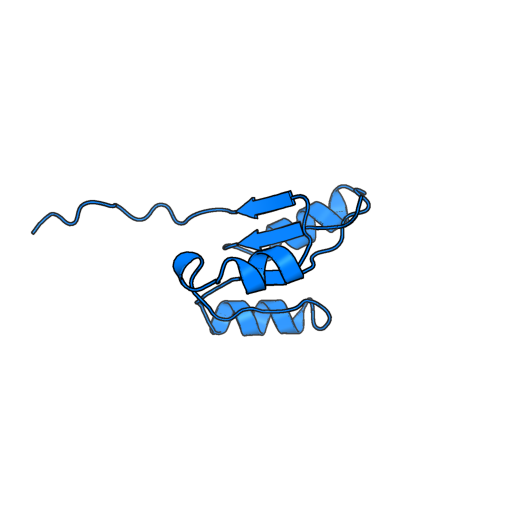4.06 71 LEU A C 1
ATOM 570 O O . LEU A 1 71 ? 4.202 -5.467 3.424 1.00 74.06 71 LEU A O 1
ATOM 574 N N . MET A 1 72 ? 5.237 -6.494 5.144 1.00 73.75 72 MET A N 1
ATOM 575 C CA . MET A 1 72 ? 5.500 -5.290 5.917 1.00 73.75 72 MET A CA 1
ATOM 576 C C . MET A 1 72 ? 6.940 -5.269 6.416 1.00 73.75 72 MET A C 1
ATOM 578 O O . MET A 1 72 ? 7.481 -6.301 6.810 1.00 73.75 72 MET A O 1
ATOM 582 N N . SER A 1 73 ? 7.548 -4.086 6.434 1.00 70.94 73 SER A N 1
ATOM 583 C CA . SER A 1 73 ? 8.807 -3.830 7.142 1.00 70.94 73 SER A CA 1
ATOM 584 C C . SER A 1 73 ? 8.597 -2.636 8.083 1.00 70.94 73 SER A C 1
ATOM 586 O O . SER A 1 73 ? 8.926 -1.498 7.737 1.00 70.94 73 SER A O 1
ATOM 588 N N . PRO A 1 74 ? 7.957 -2.856 9.247 1.00 68.12 74 PRO A N 1
ATOM 589 C CA . PRO A 1 74 ? 7.616 -1.768 10.153 1.00 68.12 74 PRO A CA 1
ATOM 590 C C . PRO A 1 74 ? 8.877 -0.986 10.553 1.00 68.12 74 PRO A C 1
ATOM 592 O O . PRO A 1 74 ? 9.937 -1.585 10.756 1.00 68.12 74 PRO A O 1
ATOM 595 N N . PRO A 1 75 ? 8.797 0.352 10.659 1.00 68.75 75 PRO A N 1
ATOM 596 C CA . PRO A 1 75 ? 9.938 1.151 11.079 1.00 68.75 75 PRO A CA 1
ATOM 597 C C . PRO A 1 75 ? 10.347 0.770 12.507 1.00 68.75 75 PRO A C 1
ATOM 599 O O . PRO A 1 75 ? 9.496 0.581 13.373 1.00 68.75 75 PRO A O 1
ATOM 602 N N . CYS A 1 76 ? 11.652 0.724 12.776 1.00 68.44 76 CYS A N 1
ATOM 603 C CA . CYS A 1 76 ? 12.205 0.485 14.114 1.00 68.44 76 CYS A CA 1
ATOM 604 C C . CYS A 1 76 ? 12.119 1.758 14.984 1.00 68.44 76 CYS A C 1
ATOM 606 O O . CYS A 1 76 ? 13.116 2.239 15.521 1.00 68.44 76 CYS A O 1
ATOM 608 N N . GLN A 1 77 ? 10.936 2.382 15.044 1.00 62.81 77 GLN A N 1
ATOM 609 C CA . GLN A 1 77 ? 10.716 3.565 15.871 1.00 62.81 77 GLN A CA 1
ATOM 610 C C . GLN A 1 77 ? 10.549 3.157 17.340 1.00 62.81 77 GLN A C 1
ATOM 612 O O . GLN A 1 77 ? 9.797 2.227 17.633 1.00 62.81 77 GLN A O 1
ATOM 617 N N . PRO A 1 78 ? 11.218 3.851 18.277 1.00 74.00 78 PRO A N 1
ATOM 618 C CA . PRO A 1 78 ? 11.057 3.572 19.693 1.00 74.00 78 PRO A CA 1
ATOM 619 C C . PRO A 1 78 ? 9.640 3.943 20.143 1.00 74.00 78 PRO A C 1
ATOM 621 O O . PRO A 1 78 ? 9.165 5.050 19.892 1.00 74.00 78 PRO A O 1
ATOM 624 N N . PHE A 1 79 ? 8.981 3.019 20.843 1.00 67.19 79 PHE A N 1
ATOM 625 C CA . PHE A 1 79 ? 7.656 3.246 21.429 1.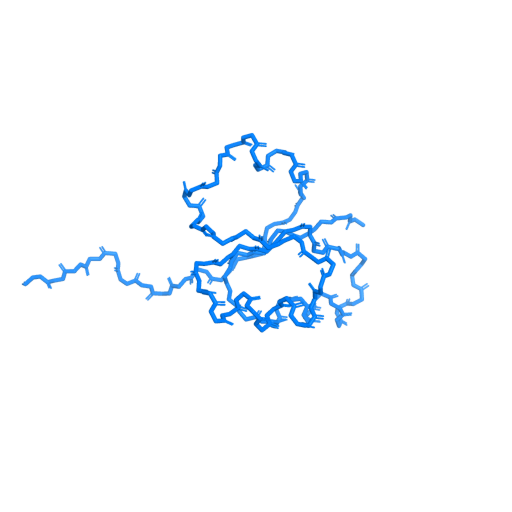00 67.19 79 PHE A CA 1
ATOM 626 C C . PHE A 1 79 ? 7.696 4.219 22.614 1.00 67.19 79 PHE A C 1
ATOM 628 O O . PHE A 1 79 ? 6.729 4.931 22.873 1.00 67.19 79 PHE A O 1
ATOM 635 N N . THR A 1 80 ? 8.829 4.288 23.313 1.00 66.75 80 THR A N 1
ATOM 636 C CA . THR A 1 80 ? 9.014 5.157 24.475 1.00 66.75 80 THR A CA 1
ATOM 637 C C . THR A 1 80 ? 9.831 6.379 24.077 1.00 66.75 80 THR A C 1
ATOM 639 O O . THR A 1 80 ? 10.982 6.252 23.658 1.00 66.75 80 THR A O 1
ATOM 642 N N . ARG A 1 81 ? 9.259 7.577 24.238 1.00 74.31 81 ARG A N 1
ATOM 643 C CA . ARG A 1 81 ? 10.038 8.819 24.258 1.00 74.31 81 ARG A CA 1
ATOM 644 C C . ARG A 1 81 ? 10.451 9.094 25.697 1.00 74.31 81 ARG A C 1
ATOM 646 O O . ARG A 1 81 ? 9.589 9.353 26.530 1.00 74.31 81 ARG A O 1
ATOM 653 N N . TYR A 1 82 ? 11.748 9.009 25.984 1.00 69.19 82 TYR A N 1
ATOM 654 C CA . TYR A 1 82 ? 12.281 9.609 27.202 1.00 69.19 82 TYR A CA 1
ATOM 655 C C . TYR A 1 82 ? 12.112 11.123 27.069 1.00 69.19 82 TYR A C 1
ATOM 657 O O . TYR A 1 82 ? 12.526 11.702 26.061 1.00 69.19 82 TYR A O 1
ATOM 665 N N . VAL A 1 83 ? 11.406 11.706 28.035 1.00 60.91 83 VAL A N 1
ATOM 666 C CA . VAL A 1 83 ? 11.278 13.155 28.217 1.00 60.91 83 VAL A CA 1
ATOM 667 C C . VAL A 1 83 ? 12.455 13.632 29.050 1.00 60.91 83 VAL A C 1
ATOM 669 O O . VAL A 1 83 ? 12.811 12.894 29.997 1.00 60.91 83 VAL A O 1
#

Mean predicted aligned error: 8.04 Å